Protein AF-A0A9W8YAI1-F1 (afdb_monomer_lite)

InterPro domains:
  IPR018805 Cell wall protein YJL171C/Tos1, C-terminal [PF10287] (5-125)

Structure (mmCIF, N/CA/C/O backbone):
data_AF-A0A9W8YAI1-F1
#
_entry.id   AF-A0A9W8YAI1-F1
#
loop_
_atom_site.group_PDB
_atom_site.id
_atom_site.type_symbol
_atom_site.label_atom_id
_atom_site.label_alt_id
_atom_site.label_comp_id
_atom_site.label_asym_id
_atom_site.label_entity_id
_atom_site.label_seq_id
_atom_site.pdbx_PDB_ins_code
_atom_site.Cartn_x
_atom_site.Cartn_y
_atom_site.Cartn_z
_atom_site.occupancy
_atom_site.B_iso_or_equiv
_atom_site.auth_seq_id
_atom_site.auth_comp_id
_atom_site.auth_asym_id
_atom_site.auth_atom_id
_atom_site.pdbx_PDB_model_num
ATOM 1 N N . MET A 1 1 ? 17.980 1.709 14.684 1.00 35.44 1 MET A N 1
ATOM 2 C CA . MET A 1 1 ? 18.303 2.866 13.830 1.00 35.44 1 MET A CA 1
ATOM 3 C C . MET A 1 1 ? 17.516 4.015 14.405 1.00 35.44 1 MET A C 1
ATOM 5 O O . MET A 1 1 ? 16.296 3.958 14.371 1.00 35.44 1 MET A O 1
ATOM 9 N N . ASP A 1 2 ? 18.197 4.965 15.030 1.00 30.34 2 ASP A N 1
ATOM 10 C CA . ASP A 1 2 ? 17.530 6.074 15.704 1.00 30.34 2 ASP A CA 1
ATOM 11 C C . ASP A 1 2 ? 17.188 7.132 14.652 1.00 30.34 2 ASP A C 1
ATOM 13 O O . ASP A 1 2 ? 18.069 7.671 13.979 1.00 30.34 2 ASP A O 1
ATOM 17 N N . HIS A 1 3 ? 15.891 7.359 14.450 1.00 37.69 3 HIS A N 1
ATOM 18 C CA . HIS A 1 3 ? 15.370 8.318 13.483 1.00 37.69 3 HIS A CA 1
ATOM 19 C C . HIS A 1 3 ? 15.469 9.732 14.067 1.00 37.69 3 HIS A C 1
ATOM 21 O O . HIS A 1 3 ? 14.608 10.155 14.835 1.00 37.69 3 HIS A O 1
ATOM 27 N N . TYR A 1 4 ? 16.517 10.474 13.713 1.00 43.50 4 TYR A N 1
ATOM 28 C CA . TYR A 1 4 ? 16.525 11.924 13.906 1.00 43.50 4 TYR A CA 1
ATOM 29 C C . TYR A 1 4 ? 15.719 12.594 12.790 1.00 43.50 4 TYR A C 1
ATOM 31 O O . TYR A 1 4 ? 15.832 12.216 11.622 1.00 43.50 4 TYR A O 1
ATOM 39 N N . ASN A 1 5 ? 14.925 13.605 13.147 1.00 49.75 5 ASN A N 1
ATOM 40 C CA . ASN A 1 5 ? 14.219 14.435 12.174 1.00 49.75 5 ASN A CA 1
ATOM 41 C C . ASN A 1 5 ? 15.233 15.151 11.276 1.00 49.75 5 ASN A C 1
ATOM 43 O O . ASN A 1 5 ? 16.157 15.800 11.768 1.00 49.75 5 ASN A O 1
ATOM 47 N N . ASN A 1 6 ? 15.048 15.045 9.961 1.00 54.12 6 ASN A N 1
ATOM 48 C CA . ASN A 1 6 ? 15.849 15.787 8.999 1.00 54.12 6 ASN A CA 1
ATOM 49 C C . ASN A 1 6 ? 15.475 17.277 9.090 1.00 54.12 6 ASN A C 1
ATOM 51 O O . ASN A 1 6 ? 14.365 17.659 8.735 1.00 54.12 6 ASN A O 1
ATOM 55 N N . THR A 1 7 ? 16.374 18.107 9.620 1.00 55.34 7 THR A N 1
ATOM 56 C CA . THR A 1 7 ? 16.175 19.560 9.784 1.00 55.34 7 THR A CA 1
ATOM 57 C C . THR A 1 7 ? 16.833 20.390 8.671 1.00 55.34 7 THR A C 1
ATOM 59 O O . THR A 1 7 ? 16.877 21.616 8.769 1.00 55.34 7 THR A O 1
ATOM 62 N N . GLY A 1 8 ? 17.355 19.743 7.619 1.00 63.75 8 GLY A N 1
ATOM 63 C CA . GLY A 1 8 ? 17.916 20.394 6.430 1.00 63.75 8 GLY A CA 1
ATOM 64 C C . GLY A 1 8 ? 16.914 20.548 5.280 1.00 63.75 8 GLY A C 1
ATOM 65 O O . GLY A 1 8 ? 15.731 20.246 5.420 1.00 63.75 8 GLY A O 1
ATOM 66 N N . THR A 1 9 ? 17.397 20.984 4.109 1.00 61.12 9 THR A N 1
ATOM 67 C CA . THR A 1 9 ? 16.672 20.719 2.861 1.00 61.12 9 THR A CA 1
ATOM 68 C C . THR A 1 9 ? 16.768 19.222 2.607 1.00 61.12 9 THR A C 1
ATOM 70 O O . THR A 1 9 ? 17.844 18.630 2.686 1.00 61.12 9 THR A O 1
ATOM 73 N N . ASP A 1 10 ? 15.649 18.586 2.311 1.00 60.84 10 ASP A N 1
ATOM 74 C CA . ASP A 1 10 ? 15.554 17.156 2.013 1.00 60.84 10 ASP A CA 1
ATOM 75 C C . ASP A 1 10 ? 16.312 16.728 0.737 1.00 60.84 10 ASP A C 1
ATOM 77 O O . ASP A 1 10 ? 16.174 15.600 0.283 1.00 60.84 10 ASP A O 1
ATOM 81 N N . GLN A 1 11 ? 17.132 17.610 0.154 1.00 61.56 11 GLN A N 1
ATOM 82 C CA . GLN A 1 11 ? 17.801 17.442 -1.137 1.00 61.56 11 GLN A CA 1
ATOM 83 C C . GLN A 1 11 ? 16.826 17.105 -2.282 1.00 61.56 11 GLN A C 1
ATOM 85 O O . GLN A 1 11 ? 17.237 16.529 -3.286 1.00 61.56 11 GLN A O 1
ATOM 90 N N . GLY A 1 12 ? 15.548 17.481 -2.152 1.00 58.94 12 GLY A N 1
ATOM 91 C CA . GLY A 1 12 ? 14.482 17.115 -3.083 1.00 58.94 12 GLY A CA 1
ATOM 92 C C . GLY A 1 12 ? 13.816 15.767 -2.780 1.00 58.94 12 GLY A C 1
ATOM 93 O O . GLY A 1 12 ? 13.020 15.300 -3.590 1.00 58.94 12 GLY A O 1
ATOM 94 N N . MET A 1 13 ? 14.133 15.131 -1.649 1.00 65.81 13 MET A N 1
ATOM 95 C CA . MET A 1 13 ? 13.499 13.892 -1.183 1.00 65.81 13 MET A CA 1
ATOM 96 C C . MET A 1 13 ? 12.235 14.200 -0.384 1.00 65.81 13 MET A C 1
ATOM 98 O O . MET A 1 13 ? 12.158 15.202 0.305 1.00 65.81 13 MET A O 1
ATOM 102 N N . ILE A 1 14 ? 11.249 13.312 -0.370 1.00 69.62 14 ILE A N 1
ATOM 103 C CA . ILE A 1 14 ? 10.076 13.520 0.484 1.00 69.62 14 ILE A CA 1
ATOM 104 C C . ILE A 1 14 ? 10.408 12.988 1.885 1.00 69.62 14 ILE A C 1
ATOM 106 O O . ILE A 1 14 ? 10.403 11.782 2.125 1.00 69.62 14 ILE A O 1
ATOM 110 N N . SER A 1 15 ? 10.761 13.883 2.813 1.00 75.75 15 SER A N 1
ATOM 111 C CA . SER A 1 15 ? 10.895 13.519 4.231 1.00 75.75 15 SER A CA 1
ATOM 112 C C . SER A 1 15 ? 9.516 13.407 4.894 1.00 75.75 15 SER A C 1
ATOM 114 O O . SER A 1 15 ? 8.572 14.075 4.479 1.00 75.75 15 SER A O 1
ATOM 116 N N . ASP A 1 16 ? 9.389 12.529 5.894 1.00 82.81 16 ASP A N 1
ATOM 117 C CA . ASP A 1 16 ? 8.114 12.228 6.571 1.00 82.81 16 ASP A CA 1
ATOM 118 C C . ASP A 1 16 ? 6.974 11.772 5.631 1.00 82.81 16 ASP A C 1
ATOM 120 O O . ASP A 1 16 ? 5.810 12.153 5.768 1.00 82.81 16 ASP A O 1
ATOM 124 N N . ALA A 1 17 ? 7.334 10.922 4.670 1.00 87.12 17 ALA A N 1
ATOM 125 C CA . ALA A 1 17 ? 6.431 10.237 3.753 1.00 87.12 17 ALA A CA 1
ATOM 126 C C . ALA A 1 17 ? 6.537 8.716 3.955 1.00 87.12 17 ALA A C 1
ATOM 128 O O . ALA A 1 17 ? 7.229 8.034 3.199 1.00 87.12 17 ALA A O 1
ATOM 129 N N . PRO A 1 18 ? 5.947 8.159 5.031 1.00 90.19 18 PRO A N 1
ATOM 130 C CA . PRO A 1 18 ? 5.981 6.720 5.246 1.00 90.19 18 PRO A CA 1
ATOM 131 C C . PRO A 1 18 ? 5.248 5.987 4.118 1.00 90.19 18 PRO A C 1
ATOM 133 O O . PRO A 1 18 ? 4.171 6.409 3.687 1.00 90.19 18 P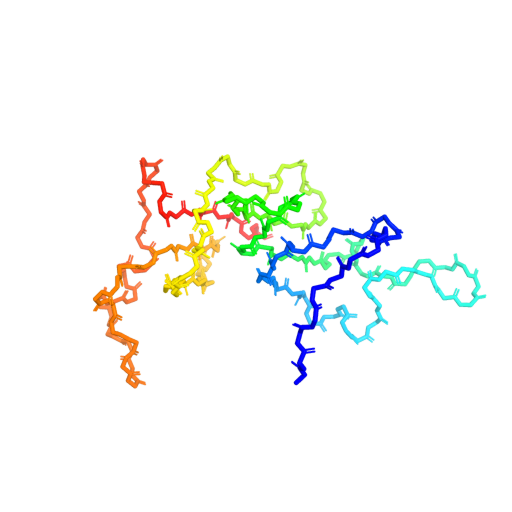RO A O 1
ATOM 136 N N . ALA A 1 19 ? 5.823 4.860 3.702 1.00 92.56 19 ALA A N 1
ATOM 137 C CA . ALA A 1 19 ? 5.257 3.989 2.687 1.00 92.56 19 ALA A CA 1
ATOM 138 C C . ALA A 1 19 ? 5.341 2.512 3.104 1.00 92.56 19 ALA A C 1
ATOM 140 O O . ALA A 1 19 ? 6.367 2.055 3.615 1.00 92.56 19 ALA A O 1
ATOM 141 N N . LEU A 1 20 ? 4.270 1.762 2.848 1.00 95.38 20 LEU A N 1
ATOM 142 C CA . LEU A 1 20 ? 4.240 0.306 2.803 1.00 95.38 20 LEU A CA 1
ATOM 143 C C . LEU A 1 20 ? 3.921 -0.100 1.367 1.00 95.38 20 LEU A C 1
ATOM 145 O O . LEU A 1 20 ? 2.825 0.157 0.867 1.00 95.38 20 LEU A O 1
ATOM 149 N N . TRP A 1 21 ? 4.880 -0.753 0.730 1.00 95.81 21 TRP A N 1
ATOM 150 C CA . TRP A 1 21 ? 4.849 -1.039 -0.693 1.00 95.81 21 TRP A CA 1
ATOM 151 C C . TRP A 1 21 ? 5.459 -2.408 -0.978 1.00 95.81 21 TRP A C 1
ATOM 153 O O . TRP A 1 21 ? 6.246 -2.945 -0.192 1.00 95.81 21 TRP A O 1
ATOM 163 N N . PHE A 1 22 ? 5.045 -2.999 -2.092 1.00 96.06 22 PHE A N 1
ATOM 164 C CA . PHE A 1 22 ? 5.423 -4.341 -2.513 1.00 96.06 22 PHE A CA 1
ATOM 165 C C . PHE A 1 22 ? 6.053 -4.266 -3.891 1.00 96.06 22 PHE A C 1
ATOM 167 O O . PHE A 1 22 ? 5.437 -3.762 -4.823 1.00 96.06 22 PHE A O 1
ATOM 174 N N . LEU A 1 23 ? 7.247 -4.832 -4.039 1.00 94.44 23 LEU A N 1
ATOM 175 C CA . LEU A 1 23 ? 7.928 -4.937 -5.324 1.00 94.44 23 LEU A CA 1
ATOM 176 C C . LEU A 1 23 ? 7.821 -6.345 -5.895 1.00 94.44 23 LEU A C 1
ATOM 178 O O . LEU A 1 23 ? 7.970 -7.337 -5.175 1.00 94.44 23 LEU A O 1
ATOM 182 N N . ASN A 1 24 ? 7.676 -6.444 -7.217 1.00 93.62 24 ASN A N 1
ATOM 183 C CA . ASN A 1 24 ? 7.884 -7.708 -7.912 1.00 93.62 24 ASN A CA 1
ATOM 184 C C . ASN A 1 24 ? 9.284 -8.266 -7.589 1.00 93.62 24 ASN A C 1
ATOM 186 O O . ASN A 1 24 ? 10.293 -7.576 -7.728 1.00 93.62 24 ASN A O 1
ATOM 190 N N . ALA A 1 25 ? 9.364 -9.545 -7.216 1.00 93.69 25 ALA A N 1
ATOM 191 C CA . ALA A 1 25 ? 10.608 -10.180 -6.781 1.00 93.69 25 ALA A CA 1
ATOM 192 C C . ALA A 1 25 ? 11.732 -10.194 -7.841 1.00 93.69 25 ALA A C 1
ATOM 194 O O . ALA A 1 25 ? 12.885 -10.460 -7.500 1.00 93.69 25 ALA A O 1
ATOM 195 N N . ALA A 1 26 ? 11.439 -9.938 -9.120 1.00 91.88 26 ALA A N 1
ATOM 196 C CA . ALA A 1 26 ? 12.463 -9.778 -10.151 1.00 91.88 26 ALA A CA 1
ATOM 197 C C . ALA A 1 26 ? 13.255 -8.467 -10.019 1.00 91.88 26 ALA A C 1
ATOM 199 O O . ALA A 1 26 ? 14.438 -8.453 -10.354 1.00 91.88 26 ALA A O 1
ATOM 200 N N . ILE A 1 27 ? 12.655 -7.410 -9.467 1.00 92.00 27 ILE A N 1
ATOM 201 C CA . ILE A 1 27 ? 13.304 -6.110 -9.266 1.00 92.00 27 ILE A CA 1
ATOM 202 C C . ILE A 1 27 ? 14.601 -6.226 -8.445 1.00 92.00 27 ILE A C 1
ATOM 204 O O . ILE A 1 27 ? 15.647 -5.829 -8.961 1.00 92.00 27 ILE A O 1
ATOM 208 N N . PRO A 1 28 ? 14.615 -6.825 -7.234 1.00 89.00 28 PRO A N 1
ATOM 209 C CA . PRO A 1 28 ? 15.849 -6.949 -6.455 1.00 89.00 28 PRO A CA 1
ATOM 210 C C . PRO A 1 28 ? 16.888 -7.894 -7.079 1.00 89.00 28 PRO A C 1
ATOM 212 O O . PRO A 1 28 ? 18.043 -7.882 -6.664 1.00 89.00 28 PRO A O 1
ATOM 215 N N . ARG A 1 29 ? 16.509 -8.719 -8.067 1.00 88.88 29 ARG A N 1
ATOM 216 C CA . ARG A 1 29 ? 17.438 -9.607 -8.790 1.00 88.88 29 ARG A CA 1
ATOM 217 C C . ARG A 1 29 ? 18.088 -8.950 -10.004 1.00 88.88 29 ARG A C 1
ATOM 219 O O . ARG A 1 29 ? 19.020 -9.528 -10.558 1.00 88.88 29 ARG A O 1
ATOM 226 N N . ILE A 1 30 ? 17.581 -7.798 -10.437 1.00 86.44 30 ILE A N 1
ATOM 227 C CA . ILE A 1 30 ? 18.084 -7.080 -11.606 1.00 86.44 30 ILE A CA 1
ATOM 228 C C . ILE A 1 30 ? 18.432 -5.652 -11.190 1.00 86.44 30 ILE A C 1
ATOM 230 O O . ILE A 1 30 ? 19.594 -5.365 -10.914 1.00 86.44 30 ILE A O 1
ATOM 234 N N . LEU A 1 31 ? 17.434 -4.767 -11.142 1.00 86.81 31 LEU A N 1
ATOM 235 C CA . LEU A 1 31 ? 17.564 -3.361 -10.776 1.00 86.81 31 LEU A CA 1
ATOM 236 C C . LEU A 1 31 ? 16.163 -2.740 -10.648 1.00 86.81 31 LEU A C 1
ATOM 238 O O . LEU A 1 31 ? 15.313 -2.989 -11.502 1.00 86.81 31 LEU A O 1
ATOM 242 N N . GLN A 1 32 ? 15.931 -1.887 -9.646 1.00 87.69 32 GLN A N 1
ATOM 243 C CA . GLN A 1 32 ? 14.701 -1.083 -9.576 1.00 87.69 32 GLN A CA 1
ATOM 244 C C . GLN A 1 32 ? 14.769 0.123 -10.517 1.00 87.69 32 GLN A C 1
ATOM 246 O O . GLN A 1 32 ? 13.891 0.296 -11.360 1.00 87.69 32 GLN A O 1
ATOM 251 N N . TYR A 1 33 ? 15.843 0.911 -10.434 1.00 87.75 33 TYR A N 1
ATOM 252 C CA . TYR A 1 33 ? 16.034 2.134 -11.216 1.00 87.75 33 TYR A CA 1
ATOM 253 C C . TYR A 1 33 ? 17.420 2.182 -11.856 1.00 87.75 33 TYR A C 1
ATOM 255 O O . TYR A 1 33 ? 18.409 1.881 -11.190 1.00 87.75 33 TYR A O 1
ATOM 263 N N . GLY A 1 34 ? 17.494 2.632 -13.112 1.00 85.69 34 GLY A N 1
ATOM 264 C CA . GLY A 1 34 ? 18.748 2.943 -13.803 1.00 85.69 34 GLY A CA 1
ATOM 265 C C . GLY A 1 34 ? 19.078 2.039 -14.995 1.00 85.69 34 GLY A C 1
ATOM 266 O O . GLY A 1 34 ? 18.246 1.274 -15.490 1.00 85.69 34 GLY A O 1
ATOM 267 N N . ASN A 1 35 ? 20.327 2.163 -15.443 1.00 86.44 35 ASN A N 1
ATOM 268 C CA . ASN A 1 35 ? 20.885 1.492 -16.612 1.00 86.44 35 ASN A CA 1
ATOM 269 C C . ASN A 1 35 ? 22.148 0.703 -16.226 1.00 86.44 35 ASN A C 1
ATOM 271 O O . ASN A 1 35 ? 22.758 0.974 -15.190 1.00 86.44 35 ASN A O 1
ATOM 275 N N . ASP A 1 36 ? 22.575 -0.235 -17.071 1.00 84.88 36 ASP A N 1
ATOM 276 C CA . ASP A 1 36 ? 23.905 -0.835 -16.952 1.00 84.88 36 ASP A CA 1
ATOM 277 C C . ASP A 1 36 ? 25.037 0.147 -17.317 1.00 84.88 36 ASP A C 1
ATOM 279 O O . ASP A 1 36 ? 24.830 1.301 -17.702 1.00 84.88 36 ASP A O 1
ATOM 283 N N . ARG A 1 37 ? 26.280 -0.345 -17.241 1.00 88.38 37 ARG A N 1
ATOM 284 C CA . ARG A 1 37 ? 27.503 0.400 -17.589 1.00 88.38 37 ARG A CA 1
ATOM 285 C C . ARG A 1 37 ? 27.566 0.906 -19.038 1.00 88.38 37 ARG A C 1
ATOM 287 O O . ARG A 1 37 ? 28.405 1.750 -19.329 1.00 88.38 37 ARG A O 1
ATOM 294 N N . ASN A 1 38 ? 26.735 0.375 -19.935 1.00 92.38 38 ASN A N 1
ATOM 295 C CA . ASN A 1 38 ? 26.642 0.782 -21.337 1.00 92.38 38 ASN A CA 1
ATOM 296 C C . ASN A 1 38 ? 25.424 1.687 -21.586 1.00 92.38 38 ASN A C 1
ATOM 298 O O . ASN A 1 38 ? 25.082 1.951 -22.738 1.00 92.38 38 ASN A O 1
ATOM 302 N N . ASN A 1 39 ? 24.781 2.168 -20.517 1.00 87.50 39 ASN A N 1
ATOM 303 C CA . ASN A 1 39 ? 23.574 2.982 -20.555 1.00 87.50 39 ASN A CA 1
ATOM 304 C C . ASN A 1 39 ? 22.356 2.254 -21.163 1.00 87.50 39 ASN A C 1
ATOM 306 O O . ASN A 1 39 ? 21.478 2.891 -21.746 1.00 87.50 39 ASN A O 1
ATOM 310 N N . ILE A 1 40 ? 22.288 0.925 -21.020 1.00 85.06 40 ILE A N 1
ATOM 311 C CA . ILE A 1 40 ? 21.133 0.115 -21.422 1.00 85.06 40 ILE A CA 1
ATOM 312 C C . ILE A 1 40 ? 20.174 -0.012 -20.227 1.00 85.06 40 ILE A C 1
ATOM 314 O O . ILE A 1 40 ? 20.618 -0.429 -19.155 1.00 85.06 40 ILE A O 1
ATOM 318 N N . PRO A 1 41 ? 18.873 0.305 -20.372 1.00 84.62 41 PRO A N 1
ATOM 319 C CA . PRO A 1 41 ? 17.892 0.084 -19.313 1.00 84.62 41 PRO A CA 1
ATOM 320 C C . PRO A 1 41 ? 17.828 -1.387 -18.906 1.00 84.62 41 PRO A C 1
ATOM 322 O O . PRO A 1 41 ? 17.547 -2.256 -19.729 1.00 84.62 41 PRO A O 1
ATOM 325 N N . CYS A 1 42 ? 18.080 -1.662 -17.626 1.00 84.94 42 CYS A N 1
ATOM 326 C CA . CYS A 1 42 ? 18.038 -3.021 -17.079 1.00 84.94 42 CYS A CA 1
ATOM 327 C C . CYS A 1 42 ? 16.837 -3.269 -16.174 1.00 84.94 42 CYS A C 1
ATOM 329 O O . CYS A 1 42 ? 16.588 -4.410 -15.802 1.00 84.94 42 CYS A O 1
ATOM 331 N N . SER A 1 43 ? 16.091 -2.229 -15.808 1.00 88.12 43 SER A N 1
ATOM 332 C CA . SER A 1 43 ? 14.909 -2.423 -14.980 1.00 88.12 43 SER A CA 1
ATOM 333 C C . SER A 1 43 ? 13.807 -3.164 -15.736 1.00 88.12 43 SER A C 1
ATOM 335 O O . SER A 1 43 ? 13.548 -2.904 -16.911 1.00 88.12 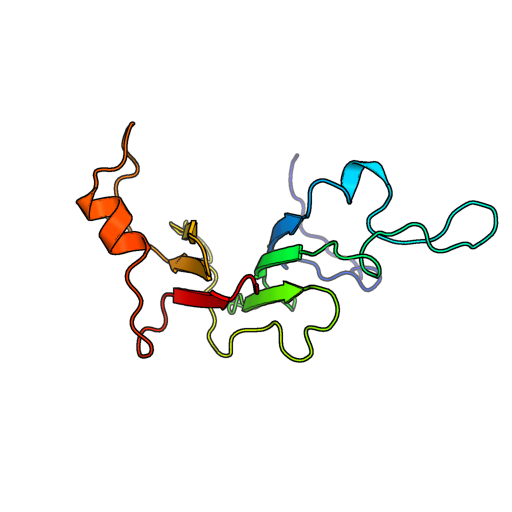43 SER A O 1
ATOM 337 N N . CYS A 1 44 ? 13.125 -4.068 -15.038 1.00 89.94 44 CYS A N 1
ATOM 338 C CA . CYS A 1 44 ? 12.046 -4.872 -15.597 1.00 89.94 44 CYS A CA 1
ATOM 339 C C . CYS A 1 44 ? 10.677 -4.168 -15.602 1.00 89.94 44 CYS A C 1
ATOM 341 O O . CYS A 1 44 ? 9.679 -4.779 -15.983 1.00 89.94 44 CYS A O 1
ATOM 343 N N . TRP A 1 45 ? 10.598 -2.887 -15.213 1.00 88.12 45 TRP A N 1
ATOM 344 C CA . TRP A 1 45 ? 9.361 -2.090 -15.296 1.00 88.12 45 TRP A CA 1
ATOM 345 C C . TRP A 1 45 ? 8.718 -2.128 -16.689 1.00 88.12 45 TRP A C 1
ATOM 347 O O . TRP A 1 45 ? 7.501 -2.219 -16.817 1.00 88.12 45 TRP A O 1
ATOM 357 N N . SER A 1 46 ? 9.535 -2.091 -17.747 1.00 84.69 46 SER A N 1
ATOM 358 C CA . SER A 1 46 ? 9.082 -2.125 -19.144 1.00 84.69 46 SER A CA 1
ATOM 359 C C . SER A 1 46 ? 8.816 -3.535 -19.682 1.00 84.69 46 SER A C 1
ATOM 361 O O . SER A 1 46 ? 8.435 -3.682 -20.842 1.00 84.69 46 SER A O 1
ATOM 363 N N . THR A 1 47 ? 9.038 -4.572 -18.875 1.00 86.50 47 THR A N 1
ATOM 364 C CA . THR A 1 47 ? 8.900 -5.980 -19.276 1.00 86.50 47 THR A CA 1
ATOM 365 C C . THR A 1 47 ? 7.987 -6.775 -18.341 1.00 86.50 47 THR A C 1
ATOM 367 O O . THR A 1 47 ? 7.998 -8.004 -18.370 1.00 86.50 47 THR A O 1
ATOM 370 N N . GLY A 1 48 ? 7.171 -6.082 -17.539 1.00 87.81 48 GLY A N 1
ATOM 371 C CA . GLY A 1 48 ? 6.085 -6.680 -16.757 1.00 87.81 48 GLY A CA 1
ATOM 372 C C . GLY A 1 48 ? 6.292 -6.707 -15.242 1.00 87.81 48 GLY A C 1
ATOM 373 O O . GLY A 1 48 ? 5.435 -7.225 -14.529 1.00 87.81 48 GLY A O 1
ATOM 374 N N . CYS A 1 49 ? 7.384 -6.148 -14.712 1.00 91.62 49 CYS A N 1
ATOM 375 C CA . CYS A 1 49 ? 7.457 -5.889 -13.276 1.00 91.62 49 CYS A CA 1
ATOM 376 C C . CYS A 1 49 ? 6.469 -4.802 -12.853 1.00 91.62 49 CYS A C 1
ATOM 378 O O . CYS A 1 49 ? 6.008 -3.988 -13.656 1.00 91.62 49 CYS A O 1
ATOM 380 N N . GLY A 1 50 ? 6.177 -4.793 -11.559 1.00 90.81 50 GLY A N 1
ATOM 381 C CA . GLY A 1 50 ? 5.296 -3.814 -10.962 1.00 90.81 50 GLY A CA 1
ATOM 382 C C . GLY A 1 50 ? 5.575 -3.621 -9.484 1.00 90.81 50 GLY A C 1
ATOM 383 O O . GLY A 1 50 ? 6.366 -4.351 -8.872 1.00 90.81 50 GLY A O 1
ATOM 384 N N . GLU A 1 51 ? 4.881 -2.632 -8.955 1.00 94.06 51 GLU A N 1
ATOM 385 C CA . GLU A 1 51 ? 4.914 -2.177 -7.579 1.00 94.06 51 GLU A CA 1
ATOM 386 C C . GLU A 1 51 ? 3.484 -1.926 -7.128 1.00 94.06 51 GLU A C 1
ATOM 388 O O . GLU A 1 51 ? 2.662 -1.415 -7.890 1.00 94.06 51 GLU A O 1
ATOM 393 N N . PHE A 1 52 ? 3.173 -2.348 -5.911 1.00 95.50 52 PHE A N 1
ATOM 394 C CA . PHE A 1 52 ? 1.914 -2.020 -5.272 1.00 95.50 52 PHE A CA 1
ATOM 395 C C . PHE A 1 52 ? 2.196 -1.236 -4.003 1.00 95.50 52 PHE A C 1
ATOM 397 O O . PHE A 1 52 ? 2.633 -1.805 -3.000 1.00 95.50 52 PHE A O 1
ATOM 404 N N . ASP A 1 53 ? 1.912 0.055 -4.049 1.00 95.50 53 ASP A N 1
ATOM 405 C CA . ASP A 1 53 ? 1.924 0.928 -2.890 1.00 95.50 53 ASP A CA 1
ATOM 406 C C . ASP A 1 53 ? 0.617 0.711 -2.161 1.00 95.50 53 ASP A C 1
ATOM 408 O O . ASP A 1 53 ? -0.443 1.175 -2.575 1.00 95.50 53 ASP A O 1
ATOM 412 N N . ALA A 1 54 ? 0.664 -0.067 -1.088 1.00 96.06 54 ALA A N 1
ATOM 413 C CA . ALA A 1 54 ? -0.530 -0.358 -0.318 1.00 96.06 54 ALA A CA 1
ATOM 414 C C . ALA A 1 54 ? -0.914 0.833 0.563 1.00 96.06 54 ALA A C 1
ATOM 416 O O . ALA A 1 54 ? -2.095 1.068 0.807 1.00 96.06 54 ALA A O 1
ATOM 417 N N . PHE A 1 55 ? 0.077 1.589 1.030 1.00 95.38 55 PHE A N 1
ATOM 418 C CA . PHE A 1 55 ? -0.112 2.758 1.873 1.00 95.38 55 PHE A CA 1
ATOM 419 C C . PHE A 1 55 ? 1.067 3.708 1.677 1.00 95.38 55 PHE A C 1
ATOM 421 O O . PHE A 1 55 ? 2.153 3.413 2.160 1.00 95.38 55 PHE A O 1
ATOM 428 N N . GLU A 1 56 ? 0.876 4.837 1.001 1.00 93.38 56 GLU A N 1
ATOM 429 C CA . GLU A 1 56 ? 1.945 5.805 0.732 1.00 93.38 56 GLU A CA 1
ATOM 430 C C . GLU A 1 56 ? 1.490 7.242 0.996 1.00 93.38 56 GLU A C 1
ATOM 432 O O . GLU A 1 56 ? 0.454 7.694 0.507 1.00 93.38 56 GLU A O 1
ATOM 437 N N . VAL A 1 57 ? 2.283 7.986 1.763 1.00 92.69 57 VAL A N 1
ATOM 438 C CA . VAL A 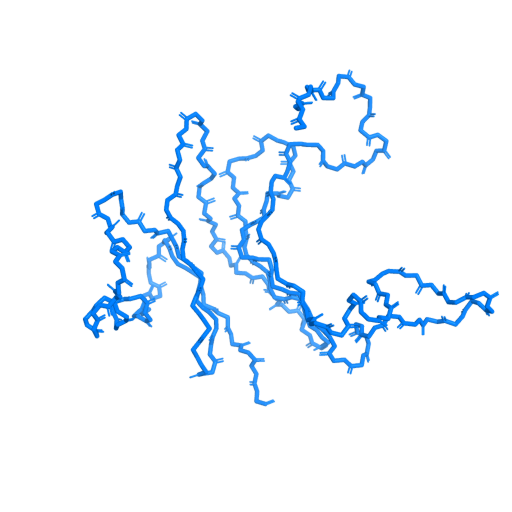1 57 ? 2.087 9.424 1.971 1.00 92.69 57 VAL A CA 1
ATOM 439 C C . VAL A 1 57 ? 2.885 10.195 0.920 1.00 92.69 57 VAL A C 1
ATOM 441 O O . VAL A 1 57 ? 4.106 10.154 0.914 1.00 92.69 57 VAL A O 1
ATOM 444 N N . LEU A 1 58 ? 2.203 10.946 0.054 1.00 86.69 58 LEU A N 1
ATOM 445 C CA . LEU A 1 58 ? 2.813 11.575 -1.133 1.00 86.69 58 LEU A CA 1
ATOM 446 C C . LEU A 1 58 ? 3.377 12.987 -0.905 1.00 86.69 58 LEU A C 1
ATOM 448 O O . LEU A 1 58 ? 3.816 13.651 -1.842 1.00 86.69 58 LEU A O 1
ATOM 452 N N . SER A 1 59 ? 3.327 13.501 0.323 1.00 84.00 59 SER A N 1
ATOM 453 C CA . SER A 1 59 ? 3.959 14.779 0.669 1.00 84.00 59 SER A CA 1
ATOM 454 C C . SER A 1 59 ? 4.228 14.890 2.164 1.00 84.00 59 SER A C 1
ATOM 456 O O . SER A 1 59 ? 3.553 14.266 2.982 1.00 84.00 59 SER A O 1
ATOM 458 N N . ASN A 1 60 ? 5.228 15.697 2.506 1.00 84.19 60 ASN A N 1
ATOM 459 C CA . ASN A 1 60 ? 5.731 15.836 3.867 1.00 84.19 60 ASN A CA 1
ATOM 460 C C . ASN A 1 60 ? 4.612 16.203 4.857 1.00 84.19 60 ASN A C 1
ATOM 462 O O . ASN A 1 60 ? 3.875 17.171 4.645 1.00 84.19 60 ASN A O 1
ATOM 466 N N . GLY A 1 61 ? 4.485 15.413 5.924 1.00 78.56 61 GLY A N 1
ATOM 467 C CA . GLY A 1 61 ? 3.555 15.683 7.017 1.00 78.56 61 GLY A CA 1
ATOM 468 C C . GLY A 1 61 ? 2.081 15.487 6.673 1.00 78.56 61 GLY A C 1
ATOM 469 O O . GLY A 1 61 ? 1.227 15.819 7.494 1.00 78.56 61 GLY A O 1
ATOM 470 N N . GLN A 1 62 ? 1.739 14.962 5.490 1.00 87.44 62 GLN A N 1
ATOM 471 C CA . GLN A 1 62 ? 0.336 14.753 5.153 1.00 87.44 62 GLN A CA 1
ATOM 472 C C . GLN A 1 62 ? -0.298 13.600 5.925 1.00 87.44 62 GLN A C 1
ATOM 474 O O . GLN A 1 62 ? 0.316 12.573 6.213 1.00 87.44 62 GLN A O 1
ATOM 479 N N . GLU A 1 63 ? -1.589 13.778 6.202 1.00 91.44 63 GLU A N 1
ATOM 480 C CA . GLU A 1 63 ? -2.420 12.778 6.870 1.00 91.44 63 GLU A CA 1
ATOM 481 C C . GLU A 1 63 ? -3.149 11.843 5.896 1.00 91.44 63 GLU A C 1
ATOM 483 O O . GLU A 1 63 ? -3.894 10.967 6.328 1.00 91.44 63 GLU A O 1
ATOM 488 N N . LYS A 1 64 ? -2.982 12.029 4.583 1.00 92.56 64 LYS A N 1
ATOM 489 C CA . LYS A 1 64 ? -3.620 11.192 3.564 1.00 92.56 64 LYS A CA 1
ATOM 490 C C . LYS A 1 64 ? -2.591 10.249 2.964 1.00 92.56 64 LYS A C 1
ATOM 492 O O . LYS A 1 64 ? -1.659 10.702 2.306 1.00 92.56 64 LYS A O 1
ATOM 497 N N . ALA A 1 65 ? -2.793 8.957 3.177 1.00 93.31 65 ALA A N 1
ATOM 498 C CA . ALA A 1 65 ? -2.071 7.908 2.485 1.00 93.31 65 ALA A CA 1
ATOM 499 C C . ALA A 1 65 ? -2.909 7.384 1.316 1.00 93.31 65 ALA A C 1
ATOM 501 O O . ALA A 1 65 ? -4.130 7.251 1.421 1.00 93.31 65 ALA A O 1
ATOM 502 N N . LYS A 1 66 ? -2.262 7.112 0.192 1.00 93.19 66 LYS A N 1
ATOM 503 C CA . LYS A 1 66 ? -2.881 6.614 -1.034 1.00 93.19 66 LYS A CA 1
ATOM 504 C C . LYS A 1 66 ? -2.402 5.194 -1.302 1.00 93.19 66 LYS A C 1
ATOM 506 O O . LYS A 1 66 ? -1.397 4.759 -0.742 1.00 93.19 66 LYS A O 1
ATOM 511 N N . SER A 1 67 ? -3.144 4.499 -2.152 1.00 94.44 67 SER A N 1
ATOM 512 C CA . SER A 1 67 ? -2.710 3.226 -2.710 1.00 94.44 67 SER A CA 1
ATOM 513 C C . SER A 1 67 ? -2.621 3.331 -4.220 1.00 94.44 67 SER A C 1
ATOM 515 O O . SER A 1 67 ? -3.502 3.936 -4.847 1.00 94.44 67 SER A O 1
ATOM 517 N N . THR A 1 68 ? -1.586 2.719 -4.785 1.00 93.62 68 THR A N 1
ATOM 518 C CA . THR A 1 68 ? -1.287 2.793 -6.212 1.00 93.62 68 THR A CA 1
ATOM 519 C C . THR A 1 68 ? -0.723 1.466 -6.705 1.00 93.62 68 THR A C 1
ATOM 521 O O . THR A 1 68 ? 0.166 0.881 -6.098 1.00 93.62 68 THR A O 1
ATOM 524 N N . LEU A 1 69 ? -1.236 0.971 -7.829 1.00 93.00 69 LEU A N 1
ATOM 525 C CA . LEU A 1 69 ? -0.663 -0.148 -8.564 1.00 93.00 69 LEU A CA 1
ATOM 526 C C . LEU A 1 69 ? 0.132 0.381 -9.761 1.00 93.00 69 LEU A C 1
ATOM 528 O O . LEU A 1 69 ? -0.433 0.783 -10.780 1.00 93.00 69 LEU A O 1
ATOM 532 N N . HIS A 1 70 ? 1.452 0.319 -9.682 1.00 91.00 70 HIS A N 1
ATOM 533 C CA . HIS A 1 70 ? 2.343 0.605 -10.796 1.00 91.00 70 HIS A CA 1
ATOM 534 C C . HIS A 1 70 ? 2.632 -0.680 -11.568 1.00 91.00 70 HIS A C 1
ATOM 536 O O . HIS A 1 70 ? 3.258 -1.609 -11.066 1.00 91.00 70 HIS A O 1
ATOM 542 N N . ARG A 1 71 ? 2.199 -0.740 -12.826 1.00 87.19 71 ARG A N 1
ATOM 543 C CA . ARG A 1 71 ? 2.548 -1.825 -13.751 1.00 87.19 71 ARG A CA 1
ATOM 544 C C . ARG A 1 71 ? 2.588 -1.299 -15.178 1.00 87.19 71 ARG A C 1
ATOM 546 O O . ARG A 1 71 ? 2.053 -0.229 -15.477 1.00 87.19 71 ARG A O 1
ATOM 553 N N . GLN A 1 72 ? 3.188 -2.075 -16.072 1.00 85.88 72 GLN A N 1
ATOM 554 C CA . GLN A 1 72 ? 3.199 -1.751 -17.492 1.00 85.88 72 GLN A CA 1
ATOM 555 C C . GLN A 1 72 ? 1.771 -1.568 -18.035 1.00 85.88 72 GLN A C 1
ATOM 557 O O . GLN A 1 72 ? 0.866 -2.329 -17.701 1.00 85.88 72 GLN A O 1
ATOM 562 N N . ASN A 1 73 ? 1.583 -0.558 -18.889 1.00 80.94 73 ASN A N 1
ATOM 563 C CA . ASN A 1 73 ? 0.302 -0.203 -19.511 1.00 80.94 73 ASN A CA 1
ATOM 564 C C . ASN A 1 73 ? -0.818 0.192 -18.526 1.00 80.94 73 ASN A C 1
ATOM 566 O O . ASN A 1 73 ? -1.979 0.251 -18.927 1.00 80.94 73 ASN A O 1
ATOM 570 N N . ASN A 1 74 ? -0.499 0.497 -17.262 1.00 76.25 74 ASN A N 1
ATOM 571 C CA . ASN A 1 74 ? -1.483 1.010 -16.311 1.00 76.25 74 ASN A CA 1
ATOM 572 C C . ASN A 1 74 ? -1.573 2.535 -16.397 1.00 76.25 74 ASN A C 1
ATOM 574 O O . ASN A 1 74 ? -0.764 3.238 -15.796 1.00 76.25 74 ASN A O 1
ATOM 578 N N . LEU A 1 75 ? -2.532 3.043 -17.174 1.00 62.75 75 LEU A N 1
ATOM 579 C CA . LEU A 1 75 ? -2.753 4.488 -17.315 1.00 62.75 75 LEU A CA 1
ATOM 580 C C . LEU A 1 75 ? -3.277 5.122 -16.015 1.00 62.75 75 LEU A C 1
ATOM 582 O O . LEU A 1 75 ? -2.919 6.255 -15.711 1.00 62.75 75 LEU A O 1
ATOM 586 N N . GLU A 1 76 ? -4.070 4.380 -15.235 1.00 65.81 76 GLU A N 1
ATOM 587 C CA . GLU A 1 76 ? -4.672 4.832 -13.974 1.00 65.81 76 GLU A CA 1
ATOM 588 C C . GLU A 1 76 ? -4.503 3.755 -12.895 1.00 65.81 76 GLU A C 1
ATOM 590 O O . GLU A 1 76 ? -5.353 2.891 -12.699 1.00 65.81 76 GLU A O 1
ATOM 595 N N . GLY A 1 77 ? -3.356 3.772 -12.214 1.00 70.94 77 GLY A N 1
ATOM 596 C CA . GLY A 1 77 ? -3.048 2.801 -11.163 1.00 70.94 77 GLY A CA 1
ATOM 597 C C . GLY A 1 77 ? -3.517 3.180 -9.763 1.00 70.94 77 GLY A C 1
ATOM 598 O O . GLY A 1 77 ? -3.427 2.344 -8.873 1.00 70.94 77 GLY A O 1
ATOM 599 N N . GLY A 1 78 ? -3.963 4.417 -9.548 1.00 73.88 78 GLY A N 1
ATOM 600 C CA . GLY A 1 78 ? -4.323 4.935 -8.227 1.00 73.88 78 GLY A CA 1
ATOM 601 C C . GLY A 1 78 ? -5.807 4.775 -7.902 1.00 73.88 78 GLY A C 1
ATOM 602 O O . GLY A 1 78 ? -6.653 4.879 -8.786 1.00 73.88 78 GLY A O 1
ATOM 603 N N . ASP A 1 79 ? -6.126 4.592 -6.622 1.00 77.25 79 ASP A N 1
ATOM 604 C CA . ASP A 1 79 ? -7.504 4.684 -6.121 1.00 77.25 79 ASP A CA 1
ATOM 605 C C . ASP A 1 79 ? -7.842 6.149 -5.770 1.00 77.25 79 ASP A C 1
ATOM 607 O O . ASP A 1 79 ? -6.990 6.921 -5.310 1.00 77.25 79 ASP A O 1
ATOM 611 N N . SER A 1 80 ? -9.091 6.574 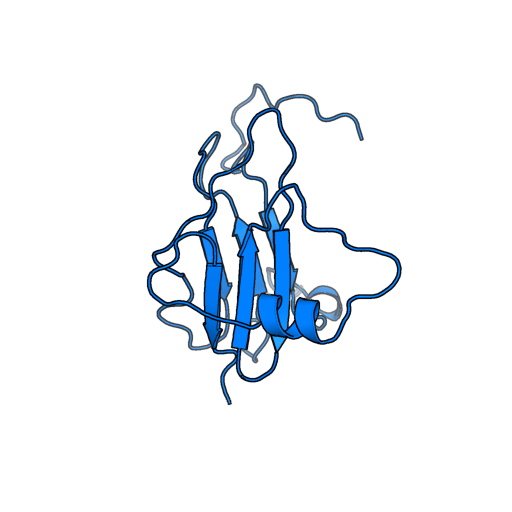-5.976 1.00 81.56 80 SER A N 1
ATOM 612 C CA . SER A 1 80 ? -9.553 7.901 -5.540 1.00 81.56 80 SER A CA 1
ATOM 613 C C . SER A 1 80 ? -9.678 8.005 -4.012 1.00 81.56 80 SER A C 1
ATOM 615 O O . SER A 1 80 ? -9.530 9.102 -3.463 1.00 81.56 80 SER A O 1
ATOM 617 N N . ASN A 1 81 ? -9.846 6.880 -3.317 1.00 87.56 81 ASN A N 1
ATOM 618 C CA . ASN A 1 81 ? -9.873 6.752 -1.866 1.00 87.56 81 ASN A CA 1
ATOM 619 C C . ASN A 1 81 ? -8.515 7.089 -1.217 1.00 87.56 81 ASN A C 1
ATOM 621 O O . ASN A 1 81 ? -7.465 7.088 -1.865 1.00 87.56 81 ASN A O 1
ATOM 625 N N . TYR A 1 82 ? -8.520 7.427 0.071 1.00 91.88 82 TYR A N 1
ATOM 626 C CA . TYR A 1 82 ? -7.317 7.609 0.874 1.00 91.88 82 TYR A CA 1
ATOM 627 C C . TYR A 1 82 ? -7.511 7.016 2.269 1.00 91.88 82 TYR A C 1
ATOM 629 O O . TYR A 1 82 ? -8.587 7.107 2.857 1.00 91.88 82 TYR A O 1
ATOM 637 N N . PHE A 1 83 ? -6.435 6.492 2.842 1.00 93.50 83 PHE A N 1
ATOM 638 C CA . PHE A 1 83 ? -6.396 6.088 4.239 1.00 93.50 83 PHE A CA 1
ATOM 639 C C . PHE A 1 83 ? -5.871 7.232 5.092 1.00 93.50 83 PHE A C 1
ATOM 641 O O . PHE A 1 83 ? -4.934 7.939 4.714 1.00 93.50 83 PHE A O 1
ATOM 648 N N . LYS A 1 84 ? -6.464 7.427 6.269 1.00 92.81 84 LYS A N 1
ATOM 649 C CA . LYS A 1 84 ? -5.930 8.393 7.224 1.00 92.81 84 LYS A CA 1
ATOM 650 C C . LYS A 1 84 ? -4.645 7.837 7.839 1.00 92.81 84 LYS A C 1
ATOM 652 O O . LYS A 1 84 ? -4.655 6.768 8.445 1.00 92.81 84 LYS A O 1
ATOM 657 N N . ARG A 1 85 ? -3.550 8.586 7.725 1.00 90.62 85 ARG A N 1
ATOM 658 C CA . ARG A 1 85 ? -2.297 8.310 8.424 1.00 90.62 85 ARG A CA 1
ATOM 659 C C . ARG A 1 85 ? -2.508 8.402 9.934 1.00 90.62 85 ARG A C 1
ATOM 661 O O . ARG A 1 85 ? -2.980 9.438 10.405 1.00 90.62 85 ARG A O 1
ATOM 668 N N . PRO A 1 86 ? -2.141 7.368 10.708 1.00 90.00 86 PRO A N 1
ATOM 669 C CA . PRO A 1 86 ? -2.158 7.472 12.156 1.00 90.00 86 PRO A CA 1
ATOM 670 C C . PRO A 1 86 ? -1.012 8.395 12.598 1.00 90.00 86 PRO A C 1
ATOM 672 O O . PRO A 1 86 ? 0.150 8.185 12.247 1.00 90.00 86 PRO A O 1
ATOM 675 N N . VAL A 1 87 ? -1.330 9.442 13.358 1.00 90.06 87 VAL A N 1
ATOM 676 C CA . VAL A 1 87 ? -0.335 10.330 13.976 1.00 90.06 87 VAL A CA 1
ATOM 677 C C . VAL A 1 87 ? -0.450 10.162 15.484 1.00 90.06 87 VAL A C 1
ATOM 679 O O . VAL A 1 87 ? -1.498 10.433 16.062 1.00 90.06 87 VAL A O 1
ATOM 682 N N . GLY A 1 88 ? 0.618 9.676 16.122 1.00 88.94 88 GLY A N 1
ATOM 683 C CA . GLY A 1 88 ? 0.634 9.410 17.566 1.00 88.94 88 GLY A CA 1
ATOM 684 C C . GLY A 1 88 ? -0.102 8.134 18.002 1.00 88.94 88 GLY A C 1
ATOM 685 O O . GLY A 1 88 ? -0.235 7.899 19.199 1.00 88.94 88 GLY A O 1
ATOM 686 N N . SER A 1 89 ? -0.554 7.303 17.060 1.00 92.00 89 SER A N 1
ATOM 687 C CA . SER A 1 89 ? -1.177 6.001 17.314 1.00 92.00 89 SER A CA 1
ATOM 688 C C . SER A 1 89 ? -0.674 4.947 16.325 1.00 92.00 89 SER A C 1
ATOM 690 O O . SER A 1 89 ? 0.041 5.258 15.371 1.00 92.00 89 SER A O 1
ATOM 692 N N . THR A 1 90 ? -1.040 3.690 16.553 1.00 92.50 90 THR A N 1
ATOM 693 C CA . THR A 1 90 ? -0.867 2.612 15.576 1.00 92.50 90 THR A CA 1
ATOM 694 C C . THR A 1 90 ? -2.122 2.465 14.716 1.00 92.50 90 THR A C 1
ATOM 696 O O . THR A 1 90 ? -3.192 2.958 15.065 1.00 92.50 90 THR A O 1
ATOM 699 N N . LEU A 1 91 ? -1.971 1.802 13.571 1.00 93.56 91 LEU A N 1
ATOM 700 C CA . LEU A 1 91 ? -3.047 1.421 12.661 1.00 93.56 91 LEU A CA 1
ATOM 701 C C . LEU A 1 91 ? -2.924 -0.076 12.393 1.00 93.56 91 LEU A C 1
ATOM 703 O O . LEU A 1 91 ? -1.817 -0.561 12.145 1.00 93.56 91 LEU A O 1
ATOM 707 N N . LYS A 1 92 ? -4.044 -0.799 12.407 1.00 95.69 92 LYS A N 1
ATOM 708 C CA . LYS A 1 92 ? -4.106 -2.158 11.866 1.00 95.69 92 LYS A CA 1
ATOM 709 C C . LYS A 1 92 ? -4.488 -2.068 10.396 1.00 95.69 92 LYS A C 1
ATOM 711 O O . LYS A 1 92 ? -5.511 -1.490 10.046 1.00 95.69 92 LYS A O 1
ATOM 716 N N . PHE A 1 93 ? -3.639 -2.613 9.539 1.00 95.38 93 PHE A N 1
ATOM 717 C CA . PHE A 1 93 ? -3.794 -2.535 8.094 1.00 95.38 93 PHE A CA 1
ATOM 718 C C . PHE A 1 93 ? -3.554 -3.913 7.492 1.00 95.38 93 PHE A C 1
ATOM 720 O O . PHE A 1 93 ? -2.612 -4.602 7.889 1.00 95.38 93 PHE A O 1
ATOM 727 N N . ALA A 1 94 ? -4.400 -4.313 6.552 1.00 95.56 94 ALA A N 1
ATOM 728 C CA . ALA A 1 94 ? -4.257 -5.563 5.824 1.00 95.56 94 ALA A CA 1
ATOM 729 C C . ALA A 1 94 ? -4.091 -5.305 4.329 1.00 95.56 94 ALA A C 1
ATOM 731 O O . ALA A 1 94 ? -4.643 -4.362 3.764 1.00 95.56 94 ALA A O 1
ATOM 732 N N . VAL A 1 95 ? -3.322 -6.190 3.700 1.00 96.44 95 VAL A N 1
ATOM 733 C CA . VAL A 1 95 ? -3.193 -6.284 2.250 1.00 96.44 95 VAL A CA 1
ATOM 734 C C . VAL A 1 95 ? -3.449 -7.730 1.878 1.00 96.44 95 VAL A C 1
ATOM 736 O O . VAL A 1 95 ? -2.701 -8.620 2.286 1.00 96.44 95 VAL A O 1
ATOM 739 N N . VAL A 1 96 ? -4.521 -7.969 1.134 1.00 95.69 96 VAL A N 1
ATOM 740 C CA . VAL A 1 96 ? -4.955 -9.308 0.751 1.00 95.69 96 VAL A CA 1
ATOM 741 C C . VAL A 1 96 ? -4.828 -9.460 -0.752 1.00 95.69 96 VAL A C 1
ATOM 743 O O . VAL A 1 96 ? -5.463 -8.746 -1.524 1.00 95.69 96 VAL A O 1
ATOM 746 N N . TRP A 1 97 ? -4.002 -10.418 -1.159 1.00 94.56 97 TRP A N 1
ATOM 747 C CA . TRP A 1 97 ? -3.838 -10.818 -2.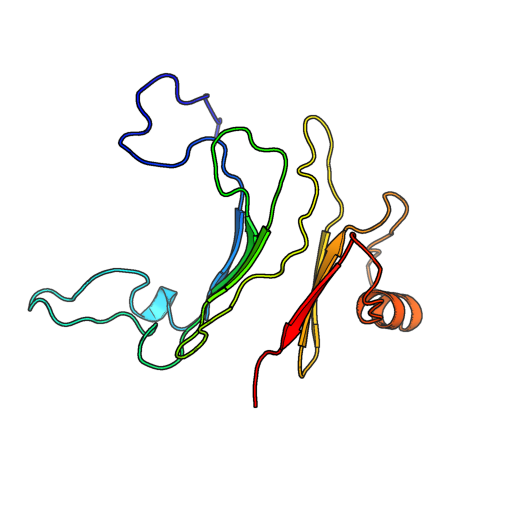550 1.00 94.56 97 TRP A CA 1
ATOM 748 C C . TRP A 1 97 ? -4.794 -11.977 -2.818 1.00 94.56 97 TRP A C 1
ATOM 750 O O . TRP A 1 97 ? -4.550 -13.096 -2.368 1.00 94.56 97 TRP A O 1
ATOM 760 N N . ASN A 1 98 ? -5.896 -11.709 -3.515 1.00 92.69 98 ASN A N 1
ATOM 761 C CA . ASN A 1 98 ? -6.915 -12.704 -3.825 1.00 92.69 98 ASN A CA 1
ATOM 762 C C . ASN A 1 98 ? -7.374 -12.537 -5.272 1.00 92.69 98 ASN A C 1
ATOM 764 O O . ASN A 1 98 ? -8.143 -11.625 -5.577 1.00 92.69 98 ASN A O 1
ATOM 768 N N . TYR A 1 99 ? -6.898 -13.412 -6.161 1.00 91.62 99 TYR A N 1
ATOM 769 C CA . TYR A 1 99 ? -7.175 -13.317 -7.593 1.00 91.62 99 TYR A CA 1
ATOM 770 C C . TYR A 1 99 ? -8.687 -13.164 -7.868 1.00 91.62 99 TYR A C 1
ATOM 772 O O . TYR A 1 99 ? -9.478 -13.941 -7.326 1.00 91.62 99 TYR A O 1
ATOM 780 N N . PRO A 1 100 ? -9.107 -12.188 -8.698 1.00 91.88 100 PRO A N 1
ATOM 781 C CA . PRO A 1 100 ? -8.290 -11.348 -9.588 1.00 91.88 100 PRO A CA 1
ATOM 782 C C . PRO A 1 100 ? -7.833 -10.002 -8.995 1.00 91.88 100 PRO A C 1
ATOM 784 O O . PRO A 1 100 ? -7.391 -9.130 -9.740 1.00 91.88 100 PRO A O 1
ATOM 787 N N . ASN A 1 101 ? -7.929 -9.800 -7.679 1.00 92.56 101 ASN A N 1
ATOM 788 C CA . ASN A 1 101 ? -7.757 -8.491 -7.050 1.00 92.56 101 ASN A CA 1
ATOM 789 C C . ASN A 1 101 ? -6.702 -8.452 -5.931 1.00 92.56 101 ASN A C 1
ATOM 791 O O . ASN A 1 101 ? -6.330 -9.457 -5.324 1.00 92.56 101 ASN A O 1
ATOM 795 N N . ILE A 1 102 ? -6.267 -7.236 -5.623 1.00 94.62 102 ILE A N 1
ATOM 796 C CA . ILE A 1 102 ? -5.568 -6.865 -4.396 1.00 94.62 102 ILE A CA 1
ATOM 797 C C . ILE A 1 102 ? -6.510 -5.964 -3.610 1.00 94.62 102 ILE A C 1
ATOM 799 O O . ILE A 1 102 ? -7.096 -5.035 -4.168 1.00 94.62 102 ILE A O 1
ATOM 803 N N . ILE A 1 103 ? -6.649 -6.236 -2.319 1.00 94.75 103 ILE A N 1
ATOM 804 C CA . ILE A 1 103 ? -7.460 -5.438 -1.404 1.00 94.75 103 ILE A CA 1
ATOM 805 C C . ILE A 1 103 ? -6.525 -4.859 -0.356 1.00 94.75 103 ILE A C 1
ATOM 807 O O . ILE A 1 103 ? -5.786 -5.600 0.290 1.00 94.75 103 ILE A O 1
ATOM 811 N N . ALA A 1 104 ? -6.557 -3.544 -0.183 1.00 95.19 104 ALA A N 1
ATOM 812 C CA . ALA A 1 104 ? -5.860 -2.852 0.892 1.00 95.19 104 ALA A CA 1
ATOM 813 C C . ALA A 1 104 ? -6.907 -2.227 1.813 1.00 95.19 104 ALA A C 1
ATOM 815 O O . ALA A 1 104 ? -7.812 -1.559 1.315 1.00 95.19 104 ALA A O 1
ATOM 816 N N . LEU A 1 105 ? -6.831 -2.473 3.123 1.00 95.00 105 LEU A N 1
ATOM 817 C CA . LEU A 1 105 ? -7.861 -2.015 4.052 1.00 95.00 105 LEU A CA 1
ATOM 818 C C . LEU A 1 105 ? -7.357 -1.706 5.460 1.00 95.00 105 LEU A C 1
ATOM 820 O O . LEU A 1 105 ? -6.487 -2.389 6.006 1.00 95.00 105 LEU A O 1
ATOM 824 N N . VAL A 1 106 ? -7.974 -0.693 6.063 1.00 95.06 106 VAL A N 1
ATOM 825 C CA . VAL A 1 106 ? -7.870 -0.390 7.490 1.00 95.06 106 VAL A CA 1
ATOM 826 C C . VAL A 1 106 ? -8.771 -1.342 8.267 1.00 95.06 106 VAL A C 1
ATOM 828 O O . VAL A 1 106 ? -9.946 -1.504 7.942 1.00 95.06 106 VAL A O 1
ATOM 831 N N . LEU A 1 107 ? -8.220 -1.950 9.312 1.00 94.94 107 LEU A N 1
ATOM 832 C CA . LEU A 1 107 ? -8.941 -2.833 10.218 1.00 94.94 107 LEU A CA 1
ATOM 833 C C . LEU A 1 107 ? -9.328 -2.090 11.493 1.00 94.94 107 LEU A C 1
ATOM 835 O O . LEU A 1 107 ? -8.634 -1.172 11.930 1.00 94.94 107 LEU A O 1
ATOM 839 N N . ASP A 1 108 ? -10.413 -2.543 12.113 1.00 93.81 108 ASP A N 1
ATOM 840 C CA . ASP A 1 108 ? -10.818 -2.076 13.434 1.00 93.81 108 ASP A CA 1
ATOM 841 C C . ASP A 1 108 ? -9.756 -2.423 14.494 1.00 93.81 108 ASP A C 1
ATOM 843 O O . ASP A 1 108 ? -9.100 -3.470 14.429 1.00 93.81 108 ASP A O 1
ATOM 847 N N . ASP A 1 109 ? -9.613 -1.575 15.513 1.00 94.50 109 ASP A N 1
ATOM 848 C CA . ASP A 1 109 ? -8.672 -1.792 16.616 1.00 94.50 109 ASP A CA 1
ATOM 849 C C . ASP A 1 109 ? -8.947 -3.093 17.389 1.00 94.50 109 ASP A C 1
ATOM 851 O O . ASP A 1 109 ? -8.030 -3.660 17.989 1.00 94.50 109 ASP A O 1
ATOM 855 N N . SER A 1 110 ? -10.173 -3.619 17.336 1.00 95.25 110 SER A N 1
ATOM 856 C CA . SER A 1 110 ? -10.557 -4.910 17.916 1.00 95.25 110 SER A CA 1
ATOM 857 C C . SER A 1 110 ? -10.169 -6.131 17.072 1.00 95.25 110 SER A C 1
ATOM 859 O O . SER A 1 110 ? -10.274 -7.251 17.569 1.00 95.25 110 SER A O 1
ATOM 861 N N . PHE A 1 111 ? -9.677 -5.959 15.836 1.00 95.56 111 PHE A N 1
ATOM 862 C CA . PHE A 1 111 ? -9.297 -7.088 14.980 1.00 95.56 111 PHE A CA 1
ATOM 863 C C . PHE A 1 111 ? -8.147 -7.897 15.598 1.00 95.56 111 PHE A C 1
ATOM 865 O O . PHE A 1 111 ? -7.063 -7.359 15.842 1.00 95.56 111 PHE A O 1
ATOM 872 N N . ASP A 1 112 ? -8.356 -9.192 15.825 1.00 94.31 112 ASP A N 1
ATOM 873 C CA . ASP A 1 112 ? -7.339 -10.099 16.357 1.00 94.31 112 ASP A CA 1
ATOM 874 C C . ASP A 1 112 ? -6.699 -10.919 15.231 1.00 94.31 112 ASP A C 1
ATOM 876 O O . ASP A 1 112 ? -7.379 -11.652 14.511 1.00 94.31 112 ASP A O 1
ATOM 880 N N . PHE A 1 113 ? -5.379 -10.794 15.086 1.00 90.75 113 PHE A N 1
ATOM 881 C CA . PHE A 1 113 ? -4.615 -11.567 14.108 1.00 90.75 113 PHE A CA 1
ATOM 882 C C . PHE A 1 113 ? -4.412 -13.025 14.534 1.00 90.75 113 PHE A C 1
ATOM 884 O O . PHE A 1 113 ? -4.156 -13.858 13.666 1.00 90.75 113 PHE A O 1
ATOM 891 N N . GLY A 1 114 ? -4.541 -13.341 15.830 1.00 92.44 114 GLY A N 1
ATOM 892 C CA . GLY A 1 114 ? -4.388 -14.694 16.357 1.00 92.44 114 GLY A CA 1
ATOM 893 C C . GLY A 1 114 ? -3.109 -15.412 15.898 1.00 92.44 114 GLY A C 1
ATOM 894 O O . GLY A 1 114 ? -2.160 -14.818 15.388 1.00 92.44 114 GLY A O 1
ATOM 895 N N . SER A 1 115 ? -3.068 -16.731 16.085 1.00 95.75 115 SER A N 1
ATOM 896 C CA . SER A 1 115 ? -2.082 -17.607 15.429 1.00 95.75 115 SER A CA 1
ATOM 897 C C . SER A 1 115 ? -2.560 -18.110 14.064 1.00 95.75 115 SER A C 1
ATOM 899 O O . SER A 1 115 ? -1.754 -18.566 13.253 1.00 95.75 115 SER A O 1
ATOM 901 N N . THR A 1 116 ? -3.868 -18.045 13.822 1.00 95.38 116 THR A N 1
ATOM 902 C CA . THR A 1 116 ? -4.548 -18.435 12.588 1.00 95.38 116 THR A CA 1
ATOM 903 C C . THR A 1 116 ? -5.740 -17.514 12.374 1.00 95.38 116 THR A C 1
ATOM 905 O O . THR A 1 116 ? -6.386 -17.128 13.347 1.00 95.38 116 THR A O 1
ATOM 908 N N . LEU A 1 117 ? -6.077 -17.243 11.116 1.00 95.19 117 LEU A N 1
ATOM 909 C CA . LEU A 1 117 ? -7.332 -16.590 10.752 1.00 95.19 117 LEU A CA 1
ATOM 910 C C . LEU A 1 117 ? -8.401 -17.650 10.475 1.00 95.19 117 LEU A C 1
ATOM 912 O O . LEU A 1 117 ? -8.106 -18.663 9.840 1.00 95.19 117 LEU A O 1
ATOM 916 N N . SER A 1 118 ? -9.626 -17.424 10.946 1.00 95.50 118 SER A N 1
ATOM 917 C CA . SER A 1 118 ? -10.774 -18.252 10.572 1.00 95.50 118 SER A CA 1
ATOM 918 C C . SER A 1 118 ? -11.238 -17.950 9.145 1.00 95.50 118 SER A C 1
ATOM 920 O O . SER A 1 118 ? -10.977 -16.871 8.608 1.00 95.50 118 SER A O 1
ATOM 922 N N . ASP A 1 119 ? -11.991 -18.875 8.552 1.00 95.31 119 ASP A N 1
ATOM 923 C CA . ASP A 1 119 ? -12.603 -18.669 7.235 1.00 95.31 119 ASP A CA 1
ATOM 924 C C . ASP A 1 119 ? -13.486 -17.412 7.212 1.00 95.31 119 ASP A C 1
ATOM 926 O O . ASP A 1 119 ? -13.412 -16.632 6.266 1.00 95.31 119 ASP A O 1
ATOM 930 N N . ASP A 1 120 ? -14.252 -17.158 8.278 1.00 95.50 120 ASP A N 1
ATOM 931 C CA . ASP A 1 120 ? -15.086 -15.955 8.406 1.00 95.50 120 ASP A CA 1
ATOM 932 C C . ASP A 1 120 ? -14.245 -14.671 8.440 1.00 95.50 120 ASP A C 1
ATOM 934 O O . ASP A 1 120 ? -14.616 -13.667 7.829 1.00 95.50 120 ASP A O 1
ATOM 938 N N . GLN A 1 121 ? -13.091 -14.690 9.119 1.00 95.06 121 GLN A N 1
ATOM 939 C CA . GLN A 1 121 ? -12.169 -13.553 9.114 1.00 95.06 121 GLN A CA 1
ATOM 940 C C . GLN A 1 121 ? -11.614 -13.316 7.710 1.00 95.06 121 GLN A C 1
ATOM 942 O O . GLN A 1 121 ? -11.616 -12.180 7.243 1.00 95.06 121 GLN A O 1
ATOM 947 N N . VAL A 1 122 ? -11.183 -14.371 7.013 1.00 94.12 122 VAL A N 1
ATOM 948 C CA . VAL A 1 122 ? -10.678 -14.256 5.637 1.00 94.12 122 VAL A CA 1
ATOM 949 C C . VAL A 1 122 ? -11.769 -13.740 4.698 1.00 94.12 122 VAL A C 1
ATOM 951 O O . VAL A 1 122 ? -11.505 -12.824 3.923 1.00 94.12 122 VAL A O 1
ATOM 954 N N . GLN A 1 123 ? -12.995 -14.261 4.799 1.00 93.94 123 GLN A N 1
ATOM 955 C CA . GLN A 1 123 ? -14.123 -13.807 3.983 1.00 93.94 123 GLN A CA 1
ATOM 956 C C . GLN A 1 123 ? -14.481 -12.345 4.242 1.00 93.94 123 GLN A C 1
ATOM 958 O O . GLN A 1 123 ? -14.738 -11.598 3.300 1.00 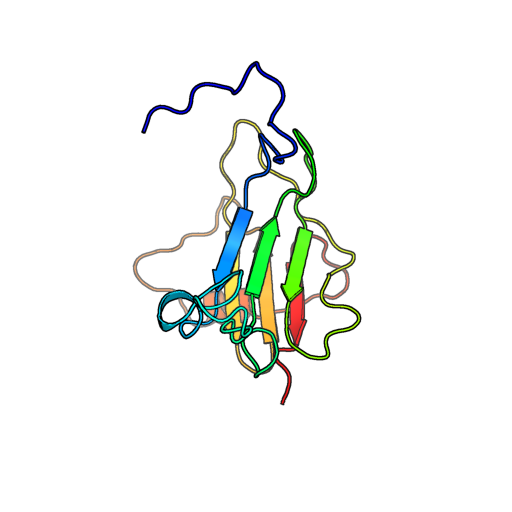93.94 123 GLN A O 1
ATOM 963 N N . SER A 1 124 ? -14.434 -11.911 5.501 1.00 92.75 124 SER A N 1
ATOM 964 C CA . SER A 1 124 ? -14.613 -10.504 5.857 1.00 92.75 124 SER A CA 1
ATOM 965 C C . SER A 1 124 ? -13.538 -9.618 5.216 1.00 92.75 124 SER A C 1
ATOM 967 O O . SER A 1 124 ? -13.864 -8.601 4.605 1.00 92.75 124 SER A O 1
ATOM 969 N N . LEU A 1 125 ? -12.268 -10.035 5.257 1.00 93.75 125 LEU A N 1
ATOM 970 C CA . LEU A 1 125 ? -11.156 -9.276 4.673 1.00 93.75 125 LEU A CA 1
ATOM 971 C C . LEU A 1 125 ? -11.240 -9.136 3.145 1.00 93.75 125 LEU A C 1
ATOM 973 O O . LEU A 1 125 ? -10.774 -8.132 2.609 1.00 93.75 125 LEU A O 1
ATOM 977 N N . VAL A 1 126 ? -11.803 -10.127 2.443 1.00 93.25 126 VAL A N 1
ATOM 978 C CA . VAL A 1 126 ? -11.985 -10.060 0.980 1.00 93.25 126 VAL A CA 1
ATOM 979 C C . VAL A 1 126 ? -13.330 -9.475 0.556 1.00 93.25 126 VAL A C 1
ATOM 981 O O . VAL A 1 126 ? -13.563 -9.278 -0.638 1.00 93.25 126 VAL A O 1
ATOM 984 N N . SER A 1 127 ? -14.216 -9.189 1.511 1.00 90.88 127 SER A N 1
ATOM 985 C CA . SER A 1 127 ? -15.473 -8.511 1.225 1.00 90.88 127 SER A CA 1
ATOM 986 C C . SER A 1 127 ? -15.211 -7.050 0.841 1.00 90.88 127 SER A C 1
ATOM 988 O O . SER A 1 127 ? -14.427 -6.340 1.474 1.00 90.88 127 SER A O 1
ATOM 990 N N . TYR A 1 128 ? -15.851 -6.603 -0.238 1.00 85.25 128 TYR A N 1
ATOM 991 C CA . TYR A 1 128 ? -15.701 -5.250 -0.763 1.00 85.25 128 TYR A CA 1
ATOM 992 C C . TYR A 1 128 ? -17.050 -4.534 -0.783 1.00 85.25 128 TYR A C 1
ATOM 994 O O . TYR A 1 128 ? -18.058 -5.099 -1.209 1.00 85.25 128 TYR A O 1
ATOM 1002 N N . ASP A 1 129 ? -17.047 -3.279 -0.347 1.00 87.50 129 ASP A N 1
ATOM 1003 C CA . ASP A 1 129 ? -18.179 -2.365 -0.364 1.00 87.50 129 ASP A CA 1
ATOM 1004 C C . ASP A 1 129 ? -17.729 -1.097 -1.100 1.00 87.50 129 ASP A C 1
ATOM 1006 O O . ASP A 1 129 ? -16.965 -0.306 -0.556 1.00 87.50 129 ASP A O 1
ATOM 1010 N N . PRO A 1 130 ? -18.209 -0.843 -2.325 1.00 83.00 130 PRO A N 1
ATOM 1011 C CA . PRO A 1 130 ? -17.781 0.319 -3.102 1.00 83.00 130 PRO A CA 1
ATOM 1012 C C . PRO A 1 130 ? -18.070 1.673 -2.435 1.00 83.00 130 PRO A C 1
ATOM 1014 O O . PRO A 1 130 ? -17.577 2.695 -2.907 1.00 83.00 130 PRO A O 1
ATOM 1017 N N . ASN A 1 131 ? -18.864 1.706 -1.360 1.00 84.44 131 ASN A N 1
ATOM 1018 C CA . ASN A 1 131 ? -19.177 2.922 -0.611 1.00 84.44 131 ASN A CA 1
ATOM 1019 C C . ASN A 1 131 ? -18.323 3.101 0.651 1.00 84.44 131 ASN A C 1
ATOM 1021 O O . ASN A 1 131 ? -18.469 4.114 1.344 1.00 84.44 131 ASN A O 1
ATOM 1025 N N . SER A 1 132 ? -17.466 2.136 0.983 1.00 83.88 132 SER A N 1
ATOM 1026 C CA . SER A 1 132 ? -16.629 2.216 2.172 1.00 83.88 132 SER A CA 1
ATOM 1027 C C . SER A 1 132 ? -15.324 2.956 1.881 1.00 83.88 132 SER A C 1
ATOM 1029 O O . SER A 1 132 ? -14.657 2.763 0.869 1.00 83.88 132 SER A O 1
ATOM 1031 N N . TRP A 1 133 ? -14.945 3.808 2.830 1.00 82.69 133 TRP A N 1
ATOM 1032 C CA . TRP A 1 133 ? -13.733 4.627 2.768 1.00 82.69 133 TRP A CA 1
ATOM 1033 C C . TRP A 1 133 ? -12.533 3.952 3.435 1.00 82.69 133 TRP A C 1
ATOM 1035 O O . TRP A 1 133 ? -11.456 4.535 3.514 1.00 82.69 133 TRP A O 1
ATOM 1045 N N . VAL A 1 134 ? -12.701 2.723 3.930 1.00 87.81 134 VAL A N 1
ATOM 1046 C CA . VAL A 1 134 ? -11.655 1.998 4.664 1.00 87.81 134 VAL A CA 1
ATOM 1047 C C . VAL A 1 134 ? -10.967 0.924 3.831 1.00 87.81 134 VAL A C 1
ATOM 1049 O O . VAL A 1 134 ? -10.042 0.299 4.337 1.00 87.81 134 VAL A O 1
ATOM 1052 N N . HIS A 1 135 ? -11.349 0.741 2.564 1.00 91.56 135 HIS A N 1
ATOM 1053 C CA . HIS A 1 135 ? -10.653 -0.157 1.642 1.00 91.56 135 HIS A CA 1
ATOM 1054 C C . HIS A 1 135 ? -10.506 0.397 0.226 1.00 91.56 135 HIS A C 1
ATOM 1056 O O . HIS A 1 135 ? -11.267 1.257 -0.209 1.00 91.56 135 HIS A O 1
ATOM 1062 N N . SER A 1 136 ? -9.519 -0.138 -0.478 1.00 92.69 136 SER A N 1
ATOM 1063 C CA . SER A 1 136 ? -9.231 0.115 -1.887 1.00 92.69 136 SER A CA 1
ATOM 1064 C C . SER A 1 136 ? -9.101 -1.231 -2.600 1.00 92.69 136 SER A C 1
ATOM 1066 O O . SER A 1 136 ? -8.560 -2.185 -2.027 1.00 92.69 136 SER A O 1
ATOM 1068 N N . LEU A 1 137 ? -9.599 -1.318 -3.834 1.00 92.69 137 LEU A N 1
ATOM 1069 C CA . LEU A 1 137 ? -9.632 -2.550 -4.629 1.00 92.69 137 LEU A CA 1
ATOM 1070 C C . LEU A 1 137 ? -8.893 -2.338 -5.951 1.00 92.69 137 LEU A C 1
ATOM 1072 O O . LEU A 1 137 ? -9.242 -1.455 -6.729 1.00 92.69 137 LEU A O 1
ATOM 1076 N N . PHE A 1 138 ? -7.918 -3.197 -6.237 1.00 92.56 138 PHE A N 1
ATOM 1077 C CA . PHE A 1 138 ? -7.107 -3.120 -7.450 1.00 92.56 138 PHE A CA 1
ATOM 1078 C C . PHE A 1 138 ? -7.178 -4.425 -8.226 1.00 92.56 138 PHE A C 1
ATOM 1080 O O . PHE A 1 138 ? -6.849 -5.482 -7.694 1.00 92.56 138 PHE A O 1
ATOM 1087 N N . ALA A 1 139 ? -7.541 -4.364 -9.504 1.00 90.44 139 ALA A N 1
ATOM 1088 C CA . ALA A 1 139 ? -7.484 -5.531 -10.376 1.00 90.44 139 ALA A CA 1
ATOM 1089 C C . ALA A 1 139 ? -6.026 -5.856 -10.743 1.00 90.44 139 ALA A C 1
ATOM 1091 O O . ALA A 1 139 ? -5.317 -5.013 -11.299 1.00 90.44 139 ALA A O 1
ATOM 1092 N N . ILE A 1 140 ? -5.590 -7.096 -10.504 1.00 85.62 140 ILE A N 1
ATOM 1093 C CA . ILE A 1 140 ? -4.249 -7.602 -10.862 1.00 85.62 140 ILE A CA 1
ATOM 1094 C C . ILE A 1 140 ? -4.083 -7.696 -12.386 1.00 85.62 140 ILE A C 1
ATOM 1096 O O . ILE A 1 140 ? -2.969 -7.524 -12.888 1.00 85.62 140 ILE A O 1
ATOM 1100 N N . GLY A 1 141 ? -5.197 -7.823 -13.113 1.00 75.81 141 GLY A N 1
ATOM 1101 C CA . GLY A 1 141 ? -5.224 -8.093 -14.549 1.00 75.81 141 GLY A CA 1
ATOM 1102 C C . GLY A 1 141 ? -5.250 -9.594 -14.839 1.00 75.81 141 GLY A C 1
ATOM 1103 O O . GLY A 1 141 ? -5.050 -10.406 -13.931 1.00 75.81 141 GLY A O 1
ATOM 1104 N N . ASP A 1 142 ? -5.532 -9.925 -16.097 1.00 59.66 142 ASP A N 1
ATOM 1105 C CA . ASP A 1 142 ? -5.539 -11.295 -16.627 1.00 59.66 142 ASP A CA 1
ATOM 1106 C C . ASP A 1 142 ? -4.139 -11.736 -17.081 1.00 59.66 142 ASP A C 1
ATOM 1108 O O . ASP A 1 142 ? -3.390 -10.881 -17.616 1.00 59.66 142 ASP A O 1
#

Radius of gyration: 17.54 Å; chains: 1; bounding box: 47×39×39 Å

Foldseek 3Di:
DDDDQDPDPPVPDAPQKDWDKDWDPVCVVWHCDFAPPVRHDTGCQQVWIWMWTLWIRPHHPDQWTWIFIRHPPCPGGTDPATDGHDDPDDWDWDWDDDPQKIKIFTDDPPDDPPPDDDPVRVVVRPDDDPPDRGMDIGGNDD

pLDDT: mean 85.95, std 13.03, range [30.34, 96.44]

Organism: NCBI:txid798079

Secondary structure (DSSP, 8-state):
-------S--TT--TT--EEEEE-TTGGGS-SS-B-TTS-B--GGGGT-EEEEEEEE-STT-SEEEEEEEETT-S--B-S--EEPPSSS--EEEEEEETTEEEEEEEPTT----SS--HHHHHHHH---TT-SSEEEEE---

Sequence (142 aa):
MDHYNNTGTDQGMISDAPALWFLNAAIPRILQYGNDRNNIPCSCWSTGCGEFDAFEVLSNGQEKAKSTLHRQNNLEGGDSNYFKRPVGSTLKFAVVWNYPNIIALVLDDSFDFGSTLSDDQVQSLVSYDPNSWVHSLFAIGD